Protein AF-A0A661MT01-F1 (afdb_monomer)

Secondary structure (DSSP, 8-state):
--PPPPPPPPPPPPPP---------------------------------------------PPPPHHHHHHHHHHHHHHHHHHHHHHHHHHHHHHHHHHHHHHHHHHHHHHHHHHH-TT-PPPHHHHHHTTSS-TTS--B-TTSPBPEEEEETTEEEEE--GGGT-SSSTT--

Foldseek 3Di:
DDDDDDDDDDDDDDDDDDPDDDDPDPPDPPDDDDDDDDDDDDDDDDPPDPPDPPPPPVPPPDDDDPVNVVVVVVVVVVVVVVVVVVCVVVLLVVQVVQQVVLQVLQLQLQLVVCVVVVPDRDALVRSCVVVSDPPVGDQAGSVRHGWDWDQPPNDIGIWHPGPVRDPPDPRID

Structure (mmCIF, N/CA/C/O backbone):
data_AF-A0A661MT01-F1
#
_entry.id   AF-A0A661MT01-F1
#
loop_
_atom_site.group_PDB
_atom_site.id
_atom_site.type_symbol
_atom_site.label_atom_id
_atom_site.label_alt_id
_atom_site.label_comp_id
_atom_site.label_asym_id
_atom_site.label_entity_id
_atom_site.label_seq_id
_atom_site.pdbx_PDB_ins_code
_atom_site.Cartn_x
_atom_site.Cartn_y
_atom_site.Cartn_z
_atom_site.occupancy
_atom_site.B_iso_or_equiv
_atom_site.auth_seq_id
_atom_site.auth_comp_id
_atom_site.auth_asym_id
_atom_site.auth_atom_id
_atom_site.pdbx_PDB_model_num
ATOM 1 N N . MET A 1 1 ? 50.146 -32.649 -31.688 1.00 51.72 1 MET A N 1
ATOM 2 C CA . MET A 1 1 ? 49.461 -33.857 -31.181 1.00 51.72 1 MET A CA 1
ATOM 3 C C . MET A 1 1 ? 49.169 -33.676 -29.699 1.00 51.72 1 MET A C 1
ATOM 5 O O . MET A 1 1 ? 50.095 -33.733 -28.907 1.00 51.72 1 MET A O 1
ATOM 9 N N . GLY A 1 2 ? 47.915 -33.416 -29.335 1.00 54.56 2 GLY A N 1
ATOM 10 C CA . GLY A 1 2 ? 47.454 -33.367 -27.947 1.00 54.56 2 GLY A CA 1
ATOM 11 C C . GLY A 1 2 ? 45.978 -33.746 -27.929 1.00 54.56 2 GLY A C 1
ATOM 12 O O . GLY A 1 2 ? 45.159 -33.047 -28.517 1.00 54.56 2 GLY A O 1
ATOM 13 N N . THR A 1 3 ? 45.664 -34.913 -27.376 1.00 63.75 3 THR A N 1
ATOM 14 C CA . THR A 1 3 ? 44.329 -35.521 -27.366 1.00 63.75 3 THR A CA 1
ATOM 15 C C . THR A 1 3 ? 43.508 -34.980 -26.199 1.00 63.75 3 THR A C 1
ATOM 17 O O . THR A 1 3 ? 43.883 -35.169 -25.044 1.00 63.75 3 THR A O 1
ATOM 20 N N . VAL A 1 4 ? 42.384 -34.329 -26.496 1.00 70.06 4 VAL A N 1
ATOM 21 C CA . VAL A 1 4 ? 41.358 -33.943 -25.514 1.00 70.06 4 VAL A CA 1
ATOM 22 C C . VAL A 1 4 ? 40.484 -35.153 -25.149 1.00 70.06 4 VAL A C 1
AT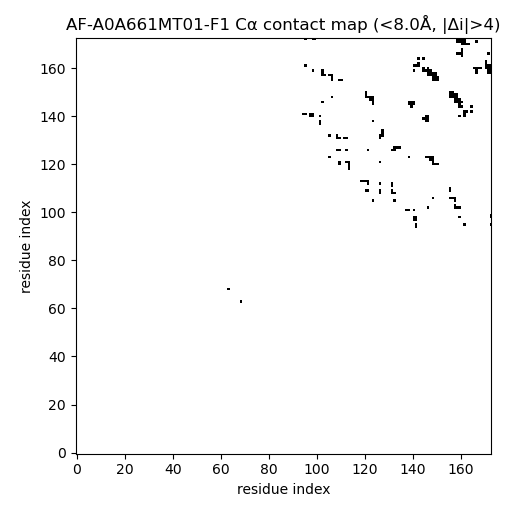OM 24 O O . VAL A 1 4 ? 40.046 -35.864 -26.056 1.00 70.06 4 VAL A O 1
ATOM 27 N N . PRO A 1 5 ? 40.196 -35.409 -23.859 1.00 64.31 5 PRO A N 1
ATOM 28 C CA . PRO A 1 5 ? 39.266 -36.458 -23.461 1.00 64.31 5 PRO A CA 1
ATOM 29 C C . PRO A 1 5 ? 37.809 -35.992 -23.616 1.00 64.31 5 PRO A C 1
ATOM 31 O O . PRO A 1 5 ? 37.408 -34.948 -23.104 1.00 64.31 5 PRO A O 1
ATOM 34 N N . PHE A 1 6 ? 37.013 -36.796 -24.323 1.00 62.84 6 PHE A N 1
ATOM 35 C CA . PHE A 1 6 ? 35.560 -36.664 -24.439 1.00 62.84 6 PHE A CA 1
ATOM 36 C C . PHE A 1 6 ? 34.888 -37.031 -23.109 1.00 62.84 6 PHE A C 1
ATOM 38 O O . PHE A 1 6 ? 35.030 -38.156 -22.632 1.00 62.84 6 PHE A O 1
ATOM 45 N N . ASN A 1 7 ? 34.126 -36.101 -22.535 1.00 63.88 7 ASN A N 1
ATOM 46 C CA . ASN A 1 7 ? 33.280 -36.346 -21.368 1.00 63.88 7 ASN A CA 1
ATOM 47 C C . ASN A 1 7 ? 31.846 -36.672 -21.845 1.00 63.88 7 ASN A C 1
ATOM 49 O O . ASN A 1 7 ? 31.280 -35.873 -22.597 1.00 63.88 7 ASN A O 1
ATOM 53 N N 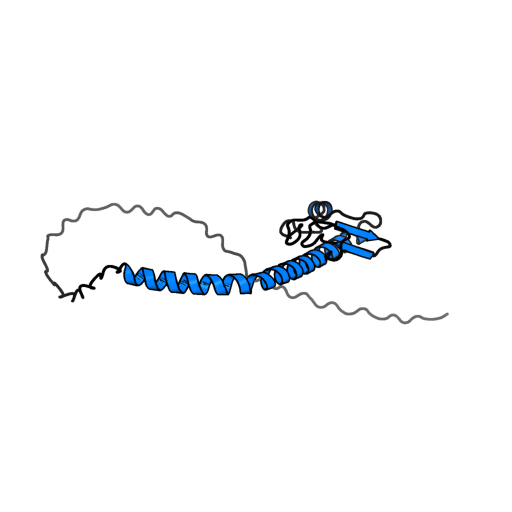. PRO A 1 8 ? 31.244 -37.821 -21.485 1.00 65.88 8 PRO A N 1
ATOM 54 C CA . PRO A 1 8 ? 29.900 -3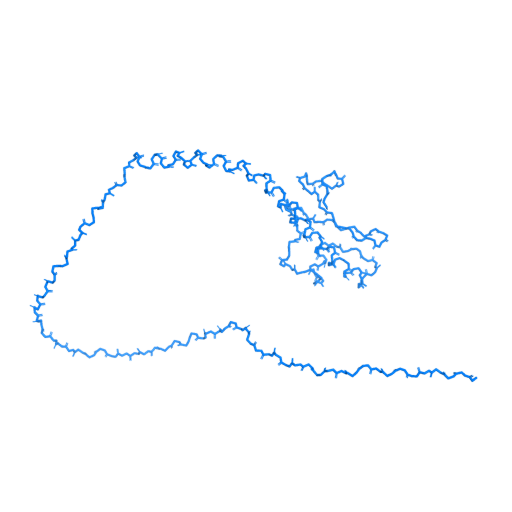8.166 -21.941 1.00 65.88 8 PRO A CA 1
ATOM 55 C C . PRO A 1 8 ? 28.806 -37.406 -21.168 1.00 65.88 8 PRO A C 1
ATOM 57 O O . PRO A 1 8 ? 28.840 -37.292 -19.945 1.00 65.88 8 PRO A O 1
ATOM 60 N N . LEU A 1 9 ? 27.813 -36.907 -21.912 1.00 70.00 9 LEU A N 1
ATOM 61 C CA . LEU A 1 9 ? 26.609 -36.223 -21.418 1.00 70.00 9 LEU A CA 1
ATOM 62 C C . LEU A 1 9 ? 25.776 -37.097 -20.452 1.00 70.00 9 LEU A C 1
ATOM 64 O O . LEU A 1 9 ? 25.693 -38.315 -20.643 1.00 70.00 9 LEU A O 1
ATOM 68 N N . PRO A 1 10 ? 25.078 -36.496 -19.468 1.00 62.28 10 PRO A N 1
ATOM 69 C CA . PRO A 1 10 ? 24.162 -37.218 -18.594 1.00 62.28 10 PRO A CA 1
ATOM 70 C C . PRO A 1 10 ? 22.896 -37.669 -19.339 1.00 62.28 10 PRO A C 1
ATOM 72 O O . PRO A 1 10 ? 22.275 -36.932 -20.105 1.00 62.28 10 PRO A O 1
ATOM 75 N N . ARG A 1 11 ? 22.518 -38.923 -19.085 1.00 67.94 11 ARG A N 1
ATOM 76 C CA . ARG A 1 11 ? 21.366 -39.629 -19.651 1.00 67.94 11 ARG A CA 1
ATOM 77 C C . ARG A 1 11 ? 20.054 -39.027 -19.118 1.00 67.94 11 ARG A C 1
ATOM 79 O O . ARG A 1 11 ? 19.813 -39.031 -17.915 1.00 67.94 11 ARG A O 1
ATOM 86 N N . LEU A 1 12 ? 19.214 -38.533 -20.029 1.00 62.03 12 LEU A N 1
ATOM 87 C CA . LEU A 1 12 ? 17.876 -37.996 -19.763 1.00 62.03 12 LEU A CA 1
ATOM 88 C C . LEU A 1 12 ? 16.966 -39.058 -19.118 1.00 62.03 12 LEU A C 1
ATOM 90 O O . LEU A 1 12 ? 16.811 -40.158 -19.649 1.00 62.03 12 LEU A O 1
ATOM 94 N N . LEU A 1 13 ? 16.345 -38.713 -17.987 1.00 70.31 13 LEU A N 1
ATOM 95 C CA . LEU A 1 13 ? 15.247 -39.471 -17.381 1.00 70.31 13 LEU A CA 1
ATOM 96 C C . LEU A 1 13 ? 13.922 -39.130 -18.092 1.00 70.31 13 LEU A C 1
ATOM 98 O O . LEU A 1 13 ? 13.703 -37.962 -18.425 1.00 70.31 13 LEU A O 1
ATOM 102 N N . PRO A 1 14 ? 13.009 -40.095 -18.311 1.00 60.88 14 PRO A N 1
ATOM 103 C CA . PRO A 1 14 ? 11.703 -39.804 -18.889 1.00 60.88 14 PRO A CA 1
ATOM 104 C C . PRO A 1 14 ? 10.806 -39.046 -17.897 1.00 60.88 14 PRO A C 1
ATOM 106 O O . PRO A 1 14 ? 10.682 -39.416 -16.728 1.00 60.88 14 PRO A O 1
ATOM 109 N N . ARG A 1 15 ? 10.151 -37.987 -18.393 1.00 60.62 15 ARG A N 1
ATOM 110 C CA . ARG A 1 15 ? 9.090 -37.239 -17.703 1.00 60.62 15 ARG A CA 1
ATOM 111 C C . ARG A 1 15 ? 7.930 -38.174 -17.354 1.00 60.62 15 ARG A C 1
ATOM 113 O O . ARG A 1 15 ? 7.272 -38.708 -18.243 1.00 60.62 15 ARG A O 1
ATOM 120 N N . GLY A 1 16 ? 7.645 -38.309 -16.061 1.00 48.19 16 GLY A N 1
ATOM 121 C CA . GLY A 1 16 ? 6.390 -38.866 -15.571 1.00 48.19 16 GLY A CA 1
ATOM 122 C C . GLY A 1 16 ? 5.226 -37.941 -15.925 1.00 48.19 16 GLY A C 1
ATOM 123 O O . GLY A 1 16 ? 5.201 -36.780 -15.520 1.00 48.19 16 GLY A O 1
ATOM 124 N N . SER A 1 17 ? 4.280 -38.475 -16.694 1.00 57.94 17 SER A N 1
ATOM 125 C CA . SER A 1 17 ? 2.977 -37.875 -16.958 1.00 57.94 17 SER A CA 1
ATOM 126 C C . SER A 1 17 ? 2.153 -37.868 -15.668 1.00 57.94 17 SER A C 1
ATOM 128 O O . SER A 1 17 ? 1.837 -38.924 -15.124 1.00 57.94 17 SER A O 1
ATOM 130 N N . ARG A 1 18 ? 1.834 -36.676 -15.161 1.00 55.25 18 ARG A N 1
ATOM 131 C CA . ARG A 1 18 ? 0.803 -36.446 -14.142 1.00 55.25 18 ARG A CA 1
ATOM 132 C C . ARG A 1 18 ? -0.155 -35.391 -14.679 1.00 55.25 18 ARG A C 1
ATOM 134 O O . ARG A 1 18 ? -0.064 -34.218 -14.335 1.00 55.25 18 ARG A O 1
ATOM 141 N N . SER A 1 19 ? -1.031 -35.815 -15.577 1.00 57.25 19 SER A N 1
ATOM 142 C CA . SER A 1 19 ? -2.255 -35.098 -15.915 1.00 57.25 19 SER A CA 1
ATOM 143 C C . SER A 1 19 ? -3.378 -35.754 -15.132 1.00 57.25 19 SER A C 1
ATOM 145 O O . SER A 1 19 ? -3.965 -36.709 -15.620 1.00 57.25 19 SER A O 1
ATOM 147 N N . ASP A 1 20 ? -3.614 -35.293 -13.908 1.00 52.47 20 ASP A N 1
ATOM 148 C CA . ASP A 1 20 ? -4.764 -35.728 -13.130 1.00 52.47 20 ASP A CA 1
ATOM 149 C C . ASP A 1 20 ? -5.118 -34.670 -12.077 1.00 52.47 20 ASP A C 1
ATOM 151 O O . ASP A 1 20 ? -4.338 -34.370 -11.176 1.00 52.47 20 ASP A O 1
ATOM 155 N N . PHE A 1 21 ? -6.335 -34.144 -12.242 1.00 56.19 21 PHE A N 1
ATOM 156 C CA . PHE A 1 21 ? -7.180 -33.482 -11.246 1.00 56.19 21 PHE A CA 1
ATOM 157 C C . PHE A 1 21 ? -6.793 -32.078 -10.755 1.00 56.19 21 PHE A C 1
ATOM 159 O O . PHE A 1 21 ? -6.128 -31.915 -9.739 1.00 56.19 21 PHE A O 1
ATOM 166 N N . CYS A 1 22 ? -7.360 -31.054 -11.410 1.00 51.25 22 CYS A N 1
ATOM 167 C CA . CYS A 1 22 ? -8.357 -30.161 -10.793 1.00 51.25 22 CYS A CA 1
ATOM 168 C C . CYS A 1 22 ? -8.939 -29.228 -11.876 1.00 51.25 22 CYS A C 1
ATOM 170 O O . CYS A 1 22 ? -8.339 -28.216 -12.229 1.00 51.25 22 CYS A O 1
ATOM 172 N N . GLY A 1 23 ? -10.086 -29.593 -12.447 1.00 48.75 23 GLY A N 1
ATOM 173 C CA . GLY A 1 23 ? -10.887 -28.706 -13.290 1.00 48.75 23 GLY A CA 1
ATOM 174 C C . GLY A 1 23 ? -12.251 -28.504 -12.628 1.00 48.75 23 GLY A C 1
ATOM 175 O O . GLY A 1 23 ? -12.814 -29.491 -12.157 1.00 48.75 23 GLY A O 1
ATOM 176 N N . PRO A 1 24 ? -12.799 -27.279 -12.556 1.00 54.16 24 PRO A N 1
ATOM 177 C CA . PRO A 1 24 ? -14.176 -27.094 -12.129 1.00 54.16 24 PRO A CA 1
ATOM 178 C C . PRO A 1 24 ? -15.110 -27.654 -13.208 1.00 54.16 24 PRO A C 1
ATOM 180 O O . PRO A 1 24 ? -15.134 -27.174 -14.345 1.00 54.16 24 PRO A O 1
ATOM 183 N N . GLU A 1 25 ? -15.859 -28.694 -12.842 1.00 55.50 25 GLU A N 1
ATOM 184 C CA . GLU A 1 25 ? -16.957 -29.245 -13.627 1.00 55.50 25 GLU A CA 1
ATOM 185 C C . GLU A 1 25 ? -17.925 -28.133 -14.043 1.00 55.50 25 GLU A C 1
ATOM 187 O O . GLU A 1 25 ? -18.605 -27.508 -13.228 1.00 55.50 25 GLU A O 1
ATOM 192 N N . ARG A 1 26 ? -18.018 -27.925 -15.357 1.00 53.06 26 ARG A N 1
ATOM 193 C CA . ARG A 1 26 ? -19.188 -27.322 -15.983 1.00 53.06 26 ARG A CA 1
ATOM 194 C C . ARG A 1 26 ? -20.332 -28.325 -15.879 1.00 53.06 26 ARG A C 1
ATOM 196 O O . ARG A 1 26 ? -20.461 -29.196 -16.734 1.00 53.06 26 ARG A O 1
ATOM 203 N N . LEU A 1 27 ? -21.173 -28.190 -14.860 1.00 55.56 27 LEU A N 1
ATOM 204 C CA . LEU A 1 27 ? -22.461 -28.871 -14.850 1.00 55.56 27 LEU A CA 1
ATOM 205 C C . LEU A 1 27 ? -23.422 -28.120 -15.770 1.00 55.56 27 LEU A C 1
ATOM 207 O O . LEU A 1 27 ? -23.952 -27.056 -15.450 1.00 55.56 27 LEU A O 1
ATOM 211 N N . ALA A 1 28 ? -23.590 -28.702 -16.954 1.00 54.09 28 ALA A N 1
ATOM 212 C CA . ALA A 1 28 ? -24.675 -28.433 -17.871 1.00 54.09 28 ALA A CA 1
ATOM 213 C C . ALA A 1 28 ? -26.010 -28.648 -17.144 1.00 54.09 28 ALA A C 1
ATOM 215 O O . ALA A 1 28 ? -26.334 -29.745 -16.691 1.00 54.09 28 ALA A O 1
ATOM 216 N N . PHE A 1 29 ? -26.778 -27.570 -17.023 1.00 50.97 29 PHE A N 1
ATOM 217 C CA . PHE A 1 29 ? -28.150 -27.594 -16.543 1.00 50.97 29 PHE A CA 1
ATOM 218 C C . PHE A 1 29 ? -29.040 -28.141 -17.665 1.00 50.97 29 PHE A C 1
ATOM 220 O O . PHE A 1 29 ? -29.612 -27.394 -18.457 1.00 50.97 29 PHE A O 1
ATOM 227 N N . GLU A 1 30 ? -29.104 -29.466 -17.778 1.00 57.47 30 GLU A N 1
ATOM 228 C CA . GLU A 1 30 ? -30.028 -30.148 -18.678 1.00 57.47 30 GLU A CA 1
ATOM 229 C C . GLU A 1 30 ? -31.396 -30.239 -17.988 1.00 57.47 30 GLU A C 1
ATOM 231 O O . GLU A 1 30 ? -31.674 -31.113 -17.163 1.00 57.47 30 GLU A O 1
ATOM 236 N N . GLY A 1 31 ? -32.241 -29.249 -18.280 1.00 50.78 31 GLY A N 1
ATOM 237 C CA . GLY A 1 31 ? -33.614 -29.170 -17.803 1.00 50.78 31 GLY A CA 1
ATOM 238 C C . GLY A 1 31 ? -34.452 -30.328 -18.337 1.00 50.78 31 GLY A C 1
ATOM 239 O O . GLY A 1 31 ? -34.924 -30.299 -19.472 1.00 50.78 31 GLY A O 1
ATOM 240 N N . ARG A 1 32 ? -34.687 -31.334 -17.494 1.00 50.31 32 ARG A N 1
ATOM 241 C CA . ARG A 1 32 ? -35.628 -32.417 -17.778 1.00 50.31 32 ARG A CA 1
ATOM 242 C C . ARG A 1 32 ? -37.010 -32.040 -17.249 1.00 50.31 32 ARG A C 1
ATOM 244 O O . ARG A 1 32 ? -37.322 -32.231 -16.077 1.00 50.31 32 ARG A O 1
ATOM 251 N N . GLN A 1 33 ? -37.841 -31.492 -18.130 1.00 62.12 33 GLN A N 1
ATOM 252 C CA . GLN A 1 33 ? -39.266 -31.298 -17.878 1.00 62.12 33 GLN A CA 1
ATOM 253 C C . GLN A 1 33 ? -39.954 -32.671 -17.871 1.00 62.12 33 GLN A C 1
ATOM 255 O O . GLN A 1 33 ? -40.194 -33.254 -18.924 1.00 62.12 33 GLN A O 1
ATOM 260 N N . HIS A 1 34 ? -40.258 -33.206 -16.688 1.00 54.59 34 HIS A N 1
ATOM 261 C CA . HIS A 1 34 ? -41.193 -34.322 -16.555 1.00 54.59 34 HIS A CA 1
ATOM 262 C C . HIS A 1 34 ? -42.575 -33.774 -16.202 1.00 54.59 34 HIS A C 1
ATOM 264 O O . HIS A 1 34 ? -42.855 -33.385 -15.071 1.00 54.59 34 HIS A O 1
ATOM 270 N N . SER A 1 35 ? -43.415 -33.726 -17.233 1.00 55.75 35 SER A N 1
ATOM 271 C CA . SER A 1 35 ? -44.854 -33.515 -17.157 1.00 55.75 35 SER A CA 1
ATOM 272 C C . SER A 1 35 ? -45.515 -34.789 -16.626 1.00 55.75 35 SER A C 1
ATOM 274 O O . SER A 1 35 ? -45.449 -35.835 -17.274 1.00 55.75 35 SER A O 1
ATOM 276 N N . MET A 1 36 ? -46.150 -34.713 -15.455 1.00 57.34 36 MET A N 1
ATOM 277 C CA . MET A 1 36 ? -47.082 -35.736 -14.981 1.00 57.34 36 MET A CA 1
ATOM 278 C C . MET A 1 36 ? -48.474 -35.122 -14.820 1.00 57.34 36 MET A C 1
ATOM 280 O O . MET A 1 36 ? -48.672 -34.114 -14.147 1.00 57.34 36 MET A O 1
ATOM 284 N N . ASN A 1 37 ? -49.422 -35.773 -15.485 1.00 64.56 37 ASN A N 1
ATOM 285 C CA . ASN A 1 37 ? -50.840 -35.457 -15.585 1.00 64.56 37 ASN A CA 1
ATOM 286 C C . ASN A 1 37 ? -51.563 -35.717 -14.244 1.00 64.56 37 ASN A C 1
ATOM 288 O O . ASN A 1 37 ? -51.422 -36.822 -13.707 1.00 64.56 37 ASN A O 1
ATOM 292 N N . PRO A 1 38 ? -52.352 -34.776 -13.691 1.00 56.75 38 PRO A N 1
A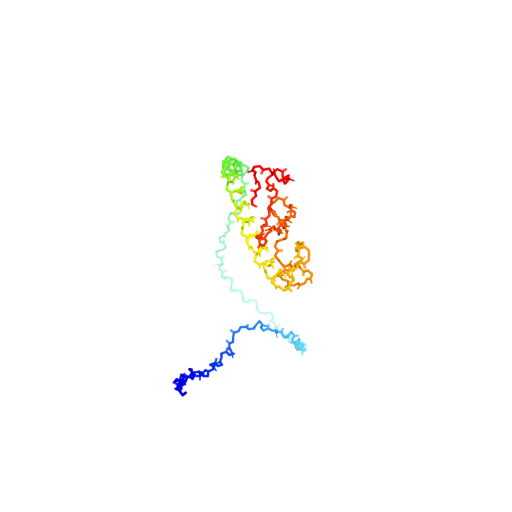TOM 293 C CA . PRO A 1 38 ? -53.110 -35.030 -12.476 1.00 56.75 38 PRO A CA 1
ATOM 294 C C . PRO A 1 38 ? -54.371 -35.833 -12.819 1.00 56.75 38 PRO A C 1
ATOM 296 O O . PRO A 1 38 ? -55.335 -35.307 -13.370 1.00 56.75 38 PRO A O 1
ATOM 299 N N . THR A 1 39 ? -54.385 -37.120 -12.475 1.00 62.91 39 THR A N 1
ATOM 300 C CA . THR A 1 39 ? -55.638 -37.881 -12.408 1.00 62.91 39 THR A CA 1
ATOM 301 C C . THR A 1 39 ? -56.272 -37.661 -11.043 1.00 62.91 39 THR A C 1
ATOM 303 O O . THR A 1 39 ? -55.676 -37.920 -9.999 1.00 62.91 39 THR A O 1
ATOM 306 N N . GLY A 1 40 ? -57.490 -37.121 -11.072 1.00 59.84 40 GLY A N 1
ATOM 307 C CA . GLY A 1 40 ? -58.318 -36.917 -9.898 1.00 59.84 40 GLY A CA 1
ATOM 308 C C . GLY A 1 40 ? -58.660 -38.238 -9.217 1.00 59.84 40 GLY A C 1
ATOM 309 O O . GLY A 1 40 ? -59.198 -39.154 -9.834 1.00 59.84 40 GLY A O 1
ATOM 310 N N . GLY A 1 41 ? -58.389 -38.292 -7.917 1.00 57.12 41 GLY A N 1
ATOM 311 C CA . GLY A 1 41 ? -58.934 -39.277 -6.998 1.00 57.12 41 GLY A CA 1
ATOM 312 C C . GLY A 1 41 ? -59.582 -38.539 -5.836 1.00 57.12 41 GLY A C 1
ATOM 313 O O . GLY A 1 41 ? -58.888 -37.970 -4.999 1.00 57.12 41 GLY A O 1
ATOM 314 N N . SER A 1 42 ? -60.916 -38.534 -5.799 1.00 67.31 42 SER A N 1
ATOM 315 C CA . SER A 1 42 ? -61.667 -38.238 -4.579 1.00 67.31 42 SER A CA 1
ATOM 316 C C . SER A 1 42 ? -61.292 -39.272 -3.522 1.00 67.31 42 SER A C 1
ATOM 318 O O . SER A 1 42 ? -61.582 -40.454 -3.695 1.00 67.31 42 SER A O 1
ATOM 320 N N . MET A 1 43 ? -60.683 -38.831 -2.424 1.00 65.94 43 MET A N 1
ATOM 321 C CA . MET A 1 43 ? -60.624 -39.604 -1.187 1.00 65.94 43 MET A CA 1
ATOM 322 C C . MET A 1 43 ? -61.441 -38.889 -0.107 1.00 65.94 43 MET A C 1
ATOM 324 O O . MET A 1 43 ? -61.348 -37.665 0.014 1.00 65.94 43 MET A O 1
ATOM 328 N N . PRO A 1 44 ? -62.273 -39.625 0.651 1.00 65.25 44 PRO A N 1
ATOM 329 C CA . PRO A 1 44 ? -63.125 -39.041 1.667 1.00 65.25 44 PRO A CA 1
ATOM 330 C C . PRO A 1 44 ? -62.318 -38.624 2.896 1.00 65.25 44 PRO A C 1
ATOM 332 O O . PRO A 1 44 ? -61.371 -39.282 3.322 1.00 65.25 44 PRO A O 1
ATOM 335 N N . ASN A 1 45 ? -62.768 -37.513 3.465 1.00 67.69 45 ASN A N 1
ATOM 336 C CA . ASN A 1 45 ? -62.368 -36.952 4.741 1.00 67.69 45 ASN A CA 1
ATOM 337 C C . ASN A 1 45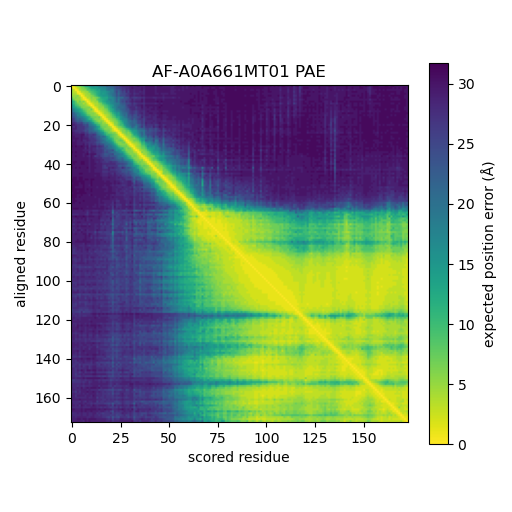 ? -62.470 -37.993 5.875 1.00 67.69 45 ASN A C 1
ATOM 339 O O . ASN A 1 45 ? -63.572 -38.371 6.275 1.00 67.69 45 ASN A O 1
ATOM 343 N N . THR A 1 46 ? -61.327 -38.397 6.434 1.00 63.50 46 THR A N 1
ATOM 344 C CA . THR A 1 46 ? -61.260 -39.050 7.745 1.00 63.50 46 THR A CA 1
ATOM 345 C C . THR A 1 46 ? -60.590 -38.115 8.740 1.00 63.50 46 THR A C 1
ATOM 347 O O . THR A 1 46 ? -59.372 -37.926 8.732 1.00 63.50 46 THR A O 1
ATOM 350 N N . ASN A 1 47 ? -61.428 -37.550 9.602 1.00 66.00 47 ASN A N 1
ATOM 351 C CA . ASN A 1 47 ? -61.103 -36.737 10.766 1.00 66.00 47 ASN A CA 1
ATOM 352 C C . ASN A 1 47 ? -60.314 -37.538 11.828 1.00 66.00 47 ASN A C 1
ATOM 354 O O . ASN A 1 47 ? -60.812 -37.722 12.938 1.00 66.00 47 ASN A O 1
ATOM 358 N N . ASP A 1 48 ? -59.110 -38.035 11.528 1.00 60.44 48 ASP A N 1
ATOM 359 C CA . ASP A 1 48 ? -58.287 -38.698 12.547 1.00 60.44 48 ASP A CA 1
ATOM 360 C C . ASP A 1 48 ? -57.432 -37.681 13.308 1.00 60.44 48 ASP A C 1
ATOM 362 O O . ASP A 1 48 ? -56.271 -37.367 13.029 1.00 60.44 48 ASP A O 1
ATOM 366 N N . THR A 1 49 ? -58.105 -37.108 14.292 1.00 65.75 49 THR A N 1
ATOM 367 C CA . THR A 1 49 ? -57.576 -36.301 15.374 1.00 65.75 49 THR A CA 1
ATOM 368 C C . THR A 1 49 ? -56.618 -37.105 16.260 1.00 65.75 49 THR A C 1
ATOM 370 O O . THR A 1 49 ? -56.961 -37.473 17.381 1.00 65.75 49 THR A O 1
ATOM 373 N N . ARG A 1 50 ? -55.355 -37.267 15.849 1.00 59.88 50 ARG A N 1
ATOM 374 C CA . ARG A 1 50 ? -54.240 -37.442 16.801 1.00 59.88 50 ARG A CA 1
ATOM 375 C C . ARG A 1 50 ? -53.541 -36.110 17.037 1.00 59.88 50 ARG A C 1
ATOM 377 O O . ARG A 1 50 ? -52.421 -35.867 16.590 1.00 59.88 50 ARG A O 1
ATOM 384 N N . ARG A 1 51 ? -54.205 -35.244 17.808 1.00 60.06 51 ARG A N 1
ATOM 385 C CA . ARG A 1 51 ? -53.548 -34.118 18.482 1.00 60.06 51 ARG A CA 1
ATOM 386 C C . ARG A 1 51 ? -52.545 -34.689 19.483 1.00 60.06 51 ARG A C 1
ATOM 388 O O . ARG A 1 51 ? -52.877 -34.945 20.636 1.00 60.06 51 ARG A O 1
ATOM 395 N N . ARG A 1 52 ? -51.302 -34.893 19.045 1.00 63.66 52 ARG A N 1
ATOM 396 C CA . ARG A 1 52 ? -50.170 -34.882 19.973 1.00 63.66 52 ARG A CA 1
ATOM 397 C C . ARG A 1 52 ? -50.249 -33.547 20.716 1.00 63.66 52 ARG A C 1
ATOM 399 O O . ARG A 1 52 ? -50.350 -32.525 20.030 1.00 63.66 52 ARG A O 1
ATOM 406 N N . PRO A 1 53 ? -50.212 -33.512 22.057 1.00 57.03 53 PRO A N 1
ATOM 407 C CA . PRO A 1 53 ? -49.928 -32.272 22.742 1.00 57.03 53 PRO A CA 1
ATOM 408 C C . PRO A 1 53 ? -48.477 -31.960 22.383 1.00 57.03 53 PRO A C 1
ATOM 410 O O . PRO A 1 53 ? -47.539 -32.431 23.020 1.00 57.03 53 PRO A O 1
ATOM 413 N N . GLN A 1 54 ? -48.279 -31.245 21.275 1.00 64.19 54 GLN A N 1
ATOM 414 C CA . GLN A 1 54 ? -47.075 -30.463 21.119 1.00 64.19 54 GLN A CA 1
ATOM 415 C C . GLN A 1 54 ? -47.138 -29.516 22.304 1.00 64.19 54 GLN A C 1
ATOM 417 O O . GLN A 1 54 ? -47.989 -28.628 22.351 1.00 64.19 54 GLN A O 1
ATOM 422 N N . LEU A 1 55 ? -46.323 -29.806 23.316 1.00 61.78 55 LEU A N 1
ATOM 423 C CA . LEU A 1 55 ? -45.935 -28.846 24.328 1.00 61.78 55 LEU A CA 1
ATOM 424 C C . LEU A 1 55 ? -45.266 -27.715 23.554 1.00 61.78 55 LEU A C 1
ATOM 426 O O . LEU A 1 55 ? -44.050 -27.679 23.391 1.00 61.78 55 LEU A O 1
ATOM 430 N N . ALA A 1 56 ? -46.094 -26.846 22.979 1.00 62.31 56 ALA A N 1
ATOM 431 C CA . ALA A 1 56 ? -45.700 -25.542 22.528 1.00 62.31 56 ALA A CA 1
ATOM 432 C C . ALA A 1 56 ? -45.281 -24.844 23.813 1.00 62.31 56 ALA A C 1
ATOM 434 O O . ALA A 1 56 ? -46.100 -24.279 24.538 1.00 62.31 56 ALA A O 1
ATOM 435 N N . LEU A 1 57 ? -43.996 -24.981 24.140 1.00 63.97 57 LEU A N 1
ATOM 436 C CA . LEU A 1 57 ? -43.287 -23.990 24.915 1.00 63.97 57 LEU A CA 1
ATOM 437 C C . LEU A 1 57 ? -43.564 -22.698 24.165 1.00 63.97 57 LEU A C 1
ATOM 439 O O . LEU A 1 57 ? -42.966 -22.432 23.124 1.00 63.97 57 LEU A O 1
ATOM 443 N N . SER A 1 58 ? -44.581 -21.978 24.630 1.00 63.34 58 SER A N 1
ATOM 444 C CA . SER A 1 58 ? -44.849 -20.611 24.245 1.00 63.34 58 SER A CA 1
ATOM 445 C C . SER A 1 58 ? -43.595 -19.864 24.654 1.00 63.34 58 SER A C 1
ATOM 447 O O . SER A 1 58 ? -43.459 -19.448 25.803 1.00 63.34 58 SER A O 1
ATOM 449 N N . GLY A 1 59 ? -42.620 -19.834 23.745 1.00 65.94 59 GLY A N 1
ATOM 450 C CA . GLY A 1 59 ? -41.402 -19.075 23.894 1.00 65.94 59 GLY A CA 1
ATOM 451 C C . GLY A 1 59 ? -41.870 -17.660 24.120 1.00 65.94 59 GLY A C 1
ATOM 452 O O . GLY A 1 59 ? -42.478 -17.061 23.235 1.00 65.94 59 GLY A O 1
ATOM 453 N N . ASN A 1 60 ? -41.712 -17.193 25.351 1.00 67.69 60 ASN A N 1
ATOM 454 C CA . ASN A 1 60 ? -42.040 -15.840 25.724 1.00 67.69 60 ASN A CA 1
ATOM 455 C C . ASN A 1 60 ? -41.172 -14.948 24.835 1.00 67.69 60 ASN A C 1
ATOM 457 O O . ASN A 1 60 ? -39.974 -14.816 25.079 1.00 67.69 60 ASN A O 1
ATOM 461 N N . GLN A 1 61 ? -41.753 -14.430 23.753 1.00 68.12 61 GLN A N 1
ATOM 462 C CA . GLN A 1 61 ? -41.113 -13.463 22.872 1.00 68.12 61 GLN A CA 1
ATOM 463 C C . GLN A 1 61 ? -41.041 -12.162 23.670 1.00 68.12 61 GLN A C 1
ATOM 465 O O . GLN A 1 61 ? -41.893 -11.285 23.546 1.00 68.12 61 GLN A O 1
ATOM 470 N N . GLY A 1 62 ? -40.083 -12.106 24.594 1.00 74.06 62 GLY A N 1
ATOM 471 C CA . GLY A 1 62 ? -39.775 -10.920 25.368 1.00 74.06 62 GLY A CA 1
ATOM 472 C C . GLY A 1 62 ? -39.317 -9.831 24.410 1.00 74.06 62 GLY A C 1
ATOM 473 O O . GLY A 1 62 ? -38.431 -10.055 23.587 1.00 74.06 62 GLY A O 1
ATOM 474 N N . GLY A 1 63 ? -39.959 -8.668 24.484 1.00 78.38 63 GLY A N 1
ATOM 475 C CA . GLY A 1 63 ? -39.497 -7.484 23.772 1.00 78.38 63 GLY A CA 1
ATOM 476 C C . GLY A 1 63 ? -38.152 -7.020 24.329 1.00 78.38 63 GLY A C 1
ATOM 477 O O . GLY A 1 63 ? -37.923 -7.083 25.537 1.00 78.38 63 GLY A O 1
ATOM 478 N N . PHE A 1 64 ? -37.276 -6.536 23.451 1.00 80.94 64 PHE A N 1
ATOM 479 C CA . PHE A 1 64 ? -36.040 -5.873 23.856 1.00 80.94 64 PHE A CA 1
ATOM 480 C C . PHE A 1 64 ? -36.376 -4.603 24.635 1.00 80.94 64 PHE A C 1
ATOM 482 O O . PHE A 1 64 ? -37.181 -3.779 24.194 1.00 80.94 64 PHE A O 1
ATOM 489 N N . THR A 1 65 ? -35.766 -4.440 25.804 1.00 90.94 65 THR A N 1
ATOM 490 C CA . THR A 1 65 ? -35.917 -3.206 26.574 1.00 90.94 65 THR A CA 1
ATOM 491 C C . THR A 1 65 ? -35.013 -2.117 25.991 1.00 90.94 65 THR A C 1
ATOM 493 O O . THR A 1 65 ? -33.927 -2.393 25.483 1.00 90.94 65 THR A O 1
ATOM 496 N N . LEU A 1 66 ? -35.435 -0.851 26.077 1.00 91.88 66 LEU A N 1
ATOM 497 C CA . LEU A 1 66 ? -34.603 0.282 25.645 1.00 91.88 66 LEU A CA 1
ATOM 498 C C . LEU A 1 66 ? -33.287 0.351 26.434 1.00 91.88 66 LEU A C 1
ATOM 500 O O . LEU A 1 66 ? -32.244 0.681 25.882 1.00 91.88 66 LEU A O 1
ATOM 504 N N . ILE A 1 67 ? -33.321 -0.000 27.720 1.00 93.88 67 ILE A N 1
ATOM 505 C CA . ILE A 1 67 ? -32.131 0.031 28.574 1.00 93.88 67 ILE A CA 1
ATOM 506 C C . ILE A 1 67 ? -31.099 -1.032 28.179 1.00 93.88 67 ILE A C 1
ATOM 508 O O . ILE A 1 67 ? -29.897 -0.780 28.251 1.00 93.88 67 ILE A O 1
ATOM 512 N N . GLU A 1 68 ? -31.551 -2.190 27.704 1.00 91.56 68 GLU A N 1
ATOM 513 C CA . GLU A 1 68 ? -30.673 -3.277 27.278 1.00 91.56 68 GLU A CA 1
ATOM 514 C C . GLU A 1 68 ? -29.833 -2.877 26.068 1.00 91.56 68 GLU A C 1
ATOM 516 O O . GLU A 1 68 ? -28.620 -3.078 26.064 1.00 91.56 68 GLU A O 1
ATOM 521 N N . ILE A 1 69 ? -30.433 -2.185 25.097 1.00 93.44 69 ILE A N 1
ATOM 522 C CA . ILE A 1 69 ? -29.670 -1.670 23.958 1.00 93.44 69 ILE A CA 1
ATOM 523 C C . ILE A 1 69 ? -28.794 -0.473 24.338 1.00 93.44 69 ILE A C 1
ATOM 525 O O . ILE A 1 69 ? -27.725 -0.313 23.755 1.00 93.44 69 ILE A O 1
ATOM 529 N N . MET A 1 70 ? -29.173 0.323 25.347 1.00 95.25 70 MET A N 1
ATOM 530 C CA . MET A 1 70 ? -28.380 1.482 25.775 1.00 95.25 70 MET A CA 1
ATOM 531 C C . MET A 1 70 ? -27.042 1.051 26.363 1.00 95.25 70 MET A C 1
ATOM 533 O O . MET A 1 70 ? -26.002 1.602 26.000 1.00 95.25 70 MET A O 1
ATOM 537 N N . ILE A 1 71 ? -27.051 0.054 27.250 1.00 94.81 71 ILE A N 1
ATOM 538 C CA . ILE A 1 71 ? -25.820 -0.439 27.877 1.00 94.81 71 ILE A CA 1
ATOM 539 C C . ILE A 1 71 ? -24.903 -1.046 26.810 1.00 94.81 71 ILE A C 1
ATOM 541 O O . ILE A 1 71 ? -23.708 -0.756 26.796 1.00 94.81 71 ILE A O 1
ATOM 545 N N . VAL A 1 72 ? -25.467 -1.808 25.871 1.00 95.62 72 VAL A N 1
ATOM 546 C CA . VAL A 1 72 ? -24.717 -2.469 24.795 1.00 95.62 72 VAL A CA 1
ATOM 547 C C . VAL A 1 72 ? -24.035 -1.461 23.867 1.00 95.62 72 VAL A C 1
ATOM 549 O O . VAL A 1 72 ? -22.826 -1.549 23.651 1.00 95.62 72 VAL A O 1
ATOM 552 N N . ILE A 1 73 ? -24.756 -0.463 23.349 1.00 96.06 73 ILE A N 1
ATOM 553 C CA . ILE A 1 73 ? -24.125 0.539 22.471 1.00 96.06 73 ILE A CA 1
ATOM 554 C C . ILE A 1 73 ? -23.120 1.410 23.227 1.00 96.06 73 ILE A C 1
ATOM 556 O O . ILE A 1 73 ? -22.138 1.846 22.636 1.00 96.06 73 ILE A O 1
ATOM 560 N N . THR A 1 74 ? -23.321 1.627 24.531 1.00 96.25 74 THR A N 1
ATOM 561 C CA . THR A 1 74 ? -22.392 2.409 25.358 1.00 96.25 74 THR A CA 1
ATOM 562 C C . THR A 1 74 ? -21.052 1.692 25.496 1.00 96.25 74 THR A C 1
ATOM 564 O O . THR A 1 74 ? -20.005 2.298 25.259 1.00 96.25 74 THR A O 1
ATOM 567 N N . ILE A 1 75 ? -21.059 0.394 25.819 1.00 95.69 75 ILE A N 1
ATOM 568 C CA . ILE A 1 75 ? -19.811 -0.377 25.902 1.00 95.69 75 ILE A CA 1
ATOM 569 C C . ILE A 1 75 ? -19.161 -0.542 24.523 1.00 95.69 75 ILE A C 1
ATOM 571 O O . ILE A 1 75 ? -17.940 -0.440 24.421 1.00 95.69 75 ILE A O 1
ATOM 575 N N . PHE A 1 76 ? -19.948 -0.708 23.450 1.00 96.25 76 PHE A N 1
ATOM 576 C CA . PHE A 1 76 ? -19.403 -0.747 22.092 1.00 96.25 76 PHE A CA 1
ATOM 577 C C . PHE A 1 76 ? -18.774 0.586 21.688 1.00 96.25 76 PHE A C 1
ATOM 579 O O . PHE A 1 76 ? -17.687 0.572 21.122 1.00 96.25 76 PHE A O 1
ATOM 586 N N . ALA A 1 77 ? -19.388 1.725 22.017 1.00 95.94 77 ALA A N 1
ATOM 587 C CA . ALA A 1 77 ? -18.817 3.044 21.748 1.00 95.94 77 ALA A CA 1
ATOM 588 C C . ALA A 1 77 ? -17.486 3.243 22.492 1.00 95.94 77 ALA A C 1
ATOM 590 O O . ALA A 1 77 ? -16.508 3.702 21.900 1.00 95.94 77 ALA A O 1
ATOM 591 N N . MET A 1 78 ? -17.425 2.831 23.764 1.00 94.44 78 MET A N 1
ATOM 592 C CA . MET A 1 78 ? -16.198 2.883 24.561 1.00 94.44 78 MET A CA 1
ATOM 593 C C . MET A 1 78 ? -15.092 1.994 23.971 1.00 94.44 78 MET A C 1
ATOM 595 O O . MET A 1 78 ? -13.953 2.439 23.830 1.00 94.44 78 MET A O 1
ATOM 599 N N . MET A 1 79 ? -15.417 0.752 23.595 1.00 96.50 79 MET A N 1
ATOM 600 C CA . MET A 1 79 ? -14.447 -0.169 22.991 1.00 96.50 79 MET A CA 1
ATOM 601 C C . MET A 1 79 ? -13.990 0.294 21.603 1.00 96.50 79 MET A C 1
ATOM 603 O O . MET A 1 79 ? -12.794 0.259 21.311 1.00 96.50 79 MET A O 1
ATOM 607 N N . ALA A 1 80 ? -14.915 0.756 20.758 1.00 94.06 80 ALA A N 1
ATOM 608 C CA . ALA A 1 80 ? -14.623 1.187 19.393 1.00 94.06 80 ALA A CA 1
ATOM 609 C C . ALA A 1 80 ? -13.605 2.337 19.357 1.00 94.06 80 ALA A C 1
ATOM 611 O O . ALA A 1 80 ? -12.688 2.308 18.535 1.00 94.06 80 ALA A O 1
ATOM 612 N N . GLY A 1 81 ? -13.707 3.298 20.285 1.00 91.88 81 GLY A N 1
ATOM 613 C CA . GLY A 1 81 ? -12.746 4.400 20.394 1.00 91.88 81 GLY A CA 1
ATOM 614 C C . GLY A 1 81 ? -11.312 3.930 20.673 1.00 91.88 81 GLY A C 1
ATOM 615 O O . GLY A 1 81 ? -10.373 4.414 20.045 1.00 91.88 81 GLY A O 1
ATOM 616 N N . GLY A 1 82 ? -11.136 2.948 21.565 1.00 93.00 82 GLY A N 1
ATOM 617 C CA . GLY A 1 82 ? -9.811 2.418 21.908 1.00 93.00 82 GLY A CA 1
ATOM 618 C C . GLY A 1 82 ? -9.169 1.594 20.787 1.00 93.00 82 GLY A C 1
ATOM 619 O O . GLY A 1 82 ? -7.978 1.738 20.514 1.00 93.00 82 GLY A O 1
ATOM 620 N N . VAL A 1 83 ? -9.955 0.751 20.107 1.00 93.19 83 VAL A N 1
ATOM 621 C CA . VAL A 1 83 ? -9.445 -0.125 19.035 1.00 93.19 83 VAL A CA 1
ATOM 622 C C . VAL A 1 83 ? -9.029 0.676 17.799 1.00 93.19 83 VAL A C 1
ATOM 624 O O . VAL A 1 83 ? -8.009 0.358 17.190 1.00 93.19 83 VAL A O 1
ATOM 627 N N . ALA A 1 84 ? -9.767 1.733 17.445 1.00 90.88 84 ALA A N 1
ATOM 628 C CA . ALA A 1 84 ? -9.489 2.524 16.246 1.00 90.88 84 ALA A CA 1
ATOM 629 C C . ALA A 1 84 ? -8.078 3.145 16.253 1.00 90.88 84 ALA A C 1
ATOM 631 O O . ALA A 1 84 ? -7.348 3.028 15.269 1.00 90.88 84 ALA A O 1
ATOM 632 N N . VAL A 1 85 ? -7.659 3.740 17.375 1.00 92.50 85 VAL A N 1
ATOM 633 C CA . VAL A 1 85 ? -6.341 4.394 17.497 1.00 92.50 85 VAL A CA 1
ATOM 634 C C . VAL A 1 85 ? -5.195 3.380 17.419 1.00 92.50 85 VAL A C 1
ATOM 636 O O . VAL A 1 85 ? -4.155 3.662 16.830 1.00 92.50 85 VAL A O 1
ATOM 639 N N . ALA A 1 86 ? -5.390 2.175 17.958 1.00 92.25 86 ALA A N 1
ATOM 640 C CA . ALA A 1 86 ? -4.367 1.130 17.952 1.00 92.25 86 ALA A CA 1
ATOM 641 C C . ALA A 1 86 ? -4.063 0.575 16.545 1.00 92.25 86 ALA A C 1
ATOM 643 O O . ALA A 1 86 ? -2.971 0.048 16.317 1.00 92.25 86 ALA A O 1
ATOM 644 N N . LEU A 1 87 ? -5.004 0.683 15.600 1.00 92.75 87 LEU A N 1
ATOM 645 C CA . LEU A 1 87 ? -4.847 0.157 14.240 1.00 92.75 87 LEU A CA 1
ATOM 646 C C . LEU A 1 87 ? -4.070 1.094 13.308 1.00 92.75 87 LEU A C 1
ATOM 648 O O . LEU A 1 87 ? -3.376 0.598 12.421 1.00 92.75 87 LEU A O 1
ATOM 652 N N . LEU A 1 88 ? -4.136 2.412 13.515 1.00 92.56 88 LEU A N 1
ATOM 653 C CA . LEU A 1 88 ? -3.483 3.416 12.660 1.00 92.56 88 LEU A CA 1
ATOM 654 C C . LEU A 1 88 ? -2.002 3.106 12.342 1.00 92.56 88 LEU A C 1
ATOM 656 O O . LEU A 1 88 ? -1.680 2.963 11.161 1.00 92.56 88 LEU A O 1
ATOM 660 N N . PRO A 1 89 ? -1.110 2.872 13.327 1.00 93.06 89 PRO A N 1
ATOM 661 C CA . PRO A 1 89 ? 0.300 2.593 13.034 1.00 93.06 89 PRO A CA 1
ATOM 662 C C . PRO A 1 89 ? 0.519 1.243 12.333 1.00 93.06 89 PRO A C 1
ATOM 664 O O . PRO A 1 89 ? 1.539 1.033 11.677 1.00 93.06 89 PRO A O 1
ATOM 667 N N . GLN A 1 90 ? -0.409 0.294 12.480 1.00 94.88 90 GLN A N 1
ATOM 668 C CA . GLN A 1 90 ? -0.319 -1.002 11.806 1.00 94.88 90 GLN A CA 1
ATOM 669 C C . GLN A 1 90 ? -0.731 -0.894 10.341 1.00 94.88 90 GLN A C 1
ATOM 671 O O . GLN A 1 90 ? -0.132 -1.558 9.494 1.00 94.88 90 GLN A O 1
ATOM 676 N N . LEU A 1 91 ? -1.709 -0.036 10.038 1.00 94.12 91 LEU A N 1
ATOM 677 C CA . LEU A 1 91 ? -2.101 0.271 8.667 1.00 94.12 91 LEU A CA 1
ATOM 678 C C . LEU A 1 91 ? -0.940 0.918 7.909 1.00 94.12 91 LEU A C 1
ATOM 680 O O . LEU A 1 91 ? -0.606 0.452 6.825 1.00 94.12 91 LEU A O 1
ATOM 684 N N . GLU A 1 92 ? -0.266 1.908 8.494 1.00 93.31 92 GLU A N 1
ATOM 685 C CA . GLU A 1 92 ? 0.901 2.560 7.874 1.00 93.31 92 GLU A CA 1
ATOM 686 C C . GLU A 1 92 ? 2.034 1.568 7.582 1.00 93.31 92 GLU A C 1
ATOM 688 O O . GLU A 1 92 ? 2.539 1.490 6.461 1.00 93.31 92 GLU A O 1
ATOM 693 N N . LYS A 1 93 ? 2.383 0.715 8.551 1.00 94.31 93 LYS A N 1
ATOM 694 C CA . LYS A 1 93 ? 3.390 -0.339 8.344 1.00 94.31 93 LYS A CA 1
ATOM 695 C C . LYS A 1 93 ? 2.978 -1.333 7.259 1.00 94.31 93 LYS A C 1
ATOM 697 O O . LYS A 1 93 ? 3.825 -1.782 6.484 1.00 94.31 93 LYS A O 1
ATOM 702 N N . ALA A 1 94 ? 1.697 -1.695 7.205 1.00 96.06 94 ALA A N 1
ATOM 703 C CA . ALA A 1 94 ? 1.170 -2.592 6.184 1.00 96.06 94 ALA A CA 1
ATOM 704 C C . ALA A 1 94 ? 1.232 -1.956 4.790 1.00 96.06 94 ALA A C 1
ATOM 706 O O . ALA A 1 94 ? 1.607 -2.647 3.840 1.00 96.06 94 ALA A O 1
ATOM 707 N N . LYS A 1 95 ? 0.944 -0.653 4.676 1.00 94.81 95 LYS A N 1
ATOM 708 C CA . LYS A 1 95 ? 1.102 0.113 3.434 1.00 94.81 95 LYS A CA 1
ATOM 709 C C . LYS A 1 95 ? 2.543 0.062 2.939 1.00 94.81 95 LYS A C 1
ATOM 711 O O . LYS A 1 95 ? 2.773 -0.463 1.857 1.00 94.81 95 LYS A O 1
ATOM 716 N N . ILE A 1 96 ? 3.510 0.448 3.775 1.00 95.00 96 ILE A N 1
ATOM 717 C CA . ILE A 1 96 ? 4.943 0.420 3.427 1.00 95.00 96 ILE A CA 1
ATOM 718 C C . ILE A 1 96 ? 5.381 -0.987 2.995 1.00 95.00 96 ILE A C 1
ATOM 720 O O . ILE A 1 96 ? 6.065 -1.160 1.989 1.00 95.00 96 ILE A O 1
ATOM 724 N N . LYS A 1 97 ? 4.977 -2.027 3.735 1.00 95.50 97 LYS A N 1
ATOM 725 C CA . LYS A 1 97 ? 5.326 -3.415 3.399 1.00 95.50 97 LYS A CA 1
ATOM 726 C C . LYS A 1 97 ? 4.729 -3.862 2.060 1.00 95.50 97 LYS A C 1
ATOM 728 O O . LYS A 1 97 ? 5.393 -4.580 1.309 1.00 95.50 97 LYS A O 1
ATOM 733 N N . THR A 1 98 ? 3.489 -3.466 1.784 1.00 94.81 98 THR A N 1
ATOM 734 C CA . THR A 1 98 ? 2.809 -3.761 0.517 1.00 94.81 98 THR A CA 1
ATOM 735 C C . THR A 1 98 ? 3.527 -3.056 -0.626 1.00 94.81 98 THR A C 1
ATOM 737 O O . THR A 1 98 ? 3.972 -3.733 -1.547 1.00 94.81 98 THR A O 1
ATOM 740 N N . THR A 1 99 ? 3.791 -1.753 -0.482 1.00 95.50 99 THR A N 1
ATOM 741 C CA . THR A 1 99 ? 4.531 -0.951 -1.463 1.00 95.50 99 THR A CA 1
ATOM 742 C C . THR A 1 99 ? 5.893 -1.558 -1.794 1.00 95.50 99 THR A C 1
ATOM 744 O O . THR A 1 99 ? 6.220 -1.691 -2.968 1.00 95.50 99 THR A O 1
ATOM 747 N N . LYS A 1 100 ? 6.660 -2.009 -0.790 1.00 94.50 100 LYS A N 1
ATOM 748 C CA . LYS A 1 100 ? 7.950 -2.694 -1.008 1.00 94.50 100 LYS A CA 1
ATOM 749 C C . LYS A 1 100 ? 7.800 -3.994 -1.792 1.00 94.50 100 LYS A C 1
ATOM 751 O O . LYS A 1 100 ? 8.609 -4.299 -2.664 1.00 94.50 100 LYS A O 1
ATOM 756 N N . THR A 1 101 ? 6.779 -4.783 -1.467 1.00 94.81 101 THR A N 1
ATOM 757 C CA . THR A 1 101 ? 6.524 -6.064 -2.142 1.00 94.81 101 THR A CA 1
ATOM 758 C C . THR A 1 101 ? 6.161 -5.845 -3.609 1.00 94.81 101 THR A C 1
ATOM 760 O O . THR A 1 101 ? 6.683 -6.541 -4.482 1.00 94.81 101 THR A O 1
ATOM 763 N N . ASP A 1 102 ? 5.315 -4.854 -3.876 1.00 93.75 102 ASP A N 1
ATOM 764 C CA . ASP A 1 102 ? 4.893 -4.485 -5.223 1.00 93.75 102 ASP A CA 1
ATOM 765 C C . ASP A 1 102 ? 6.069 -3.895 -6.024 1.00 93.75 102 ASP A C 1
ATOM 767 O O . ASP A 1 102 ? 6.339 -4.359 -7.133 1.00 93.75 102 ASP A O 1
ATOM 771 N N . ALA A 1 103 ? 6.872 -3.003 -5.431 1.00 94.06 103 ALA A N 1
ATOM 772 C CA . ALA A 1 103 ? 8.085 -2.458 -6.050 1.00 94.06 103 ALA A CA 1
ATOM 773 C C . ALA A 1 103 ? 9.092 -3.555 -6.444 1.00 94.06 103 ALA A C 1
ATOM 775 O O . ALA A 1 103 ? 9.650 -3.529 -7.541 1.00 94.06 103 ALA A O 1
ATOM 776 N N . HIS A 1 104 ? 9.288 -4.580 -5.605 1.00 93.50 104 HIS A N 1
ATOM 777 C CA . HIS A 1 104 ? 10.133 -5.730 -5.951 1.00 93.50 104 HIS A CA 1
ATOM 778 C C . HIS A 1 104 ? 9.590 -6.547 -7.132 1.00 93.50 104 HIS A C 1
ATOM 780 O O . HIS A 1 104 ? 10.372 -7.055 -7.946 1.00 93.50 104 HIS A O 1
ATOM 786 N N . ALA A 1 105 ? 8.268 -6.686 -7.241 1.00 92.75 105 ALA A N 1
ATOM 787 C CA . ALA A 1 105 ? 7.643 -7.357 -8.374 1.00 92.75 105 ALA A CA 1
ATOM 788 C C . ALA A 1 105 ? 7.820 -6.540 -9.664 1.00 92.75 105 ALA A C 1
ATOM 790 O O . ALA A 1 105 ? 8.222 -7.104 -10.684 1.00 92.75 105 ALA A O 1
ATOM 791 N N . LEU A 1 106 ? 7.616 -5.220 -9.598 1.00 93.75 106 LEU A N 1
ATOM 792 C CA . LEU A 1 106 ? 7.853 -4.304 -10.718 1.00 93.75 106 LEU A CA 1
ATOM 793 C C . LEU A 1 106 ? 9.318 -4.313 -11.150 1.00 93.75 106 LEU A C 1
ATOM 795 O O . LEU A 1 106 ? 9.596 -4.448 -12.337 1.00 93.75 106 LEU A O 1
ATOM 799 N N . ARG A 1 107 ? 10.260 -4.263 -10.202 1.00 93.38 107 ARG A N 1
ATOM 800 C CA . ARG A 1 107 ? 11.699 -4.343 -10.491 1.00 93.38 107 ARG A CA 1
ATOM 801 C C . ARG A 1 107 ? 12.035 -5.622 -11.252 1.00 93.38 107 ARG A C 1
ATOM 803 O O . ARG A 1 107 ? 12.815 -5.595 -12.194 1.00 93.38 107 ARG A O 1
ATOM 810 N N . SER A 1 108 ? 11.434 -6.741 -10.853 1.00 93.12 108 SER A N 1
ATOM 811 C CA . SER A 1 108 ? 11.648 -8.038 -11.504 1.00 93.12 108 SER A CA 1
ATOM 812 C C . SER A 1 108 ? 11.103 -8.066 -12.935 1.00 93.12 108 SER A C 1
ATOM 814 O O . SER A 1 108 ? 11.767 -8.592 -13.825 1.00 93.12 108 SER A O 1
ATOM 816 N N . ALA A 1 109 ? 9.934 -7.464 -13.170 1.00 93.12 109 ALA A N 1
ATOM 817 C CA . ALA A 1 109 ? 9.368 -7.302 -14.509 1.00 93.12 109 ALA A CA 1
ATOM 818 C C . ALA A 1 109 ? 10.212 -6.351 -15.379 1.00 93.12 109 ALA A C 1
ATOM 820 O O . ALA A 1 109 ? 10.498 -6.664 -16.532 1.00 93.12 109 ALA A O 1
ATOM 821 N N . ALA A 1 110 ? 10.678 -5.236 -14.813 1.00 93.19 110 ALA A N 1
ATOM 822 C CA . ALA A 1 110 ? 11.550 -4.281 -15.489 1.00 93.19 110 ALA A CA 1
ATOM 823 C C . ALA A 1 110 ? 12.913 -4.892 -15.850 1.00 93.19 110 ALA A C 1
ATOM 825 O O . ALA A 1 110 ? 13.399 -4.684 -16.957 1.00 93.19 110 ALA A O 1
ATOM 826 N N . MET A 1 111 ? 13.503 -5.708 -14.969 1.00 92.00 111 MET A N 1
ATOM 827 C CA . MET A 1 111 ? 14.726 -6.464 -15.276 1.00 92.00 111 MET A CA 1
ATOM 828 C C . MET A 1 111 ? 14.545 -7.381 -16.487 1.00 92.00 111 MET A C 1
ATOM 830 O O . MET A 1 111 ? 15.437 -7.456 -17.329 1.00 92.00 111 MET A O 1
ATOM 834 N N . LEU A 1 112 ? 13.396 -8.053 -16.595 1.00 92.56 112 LEU A N 1
ATOM 835 C CA . LEU A 1 112 ? 13.093 -8.902 -17.746 1.00 92.56 112 LEU A CA 1
ATOM 836 C C . LEU A 1 1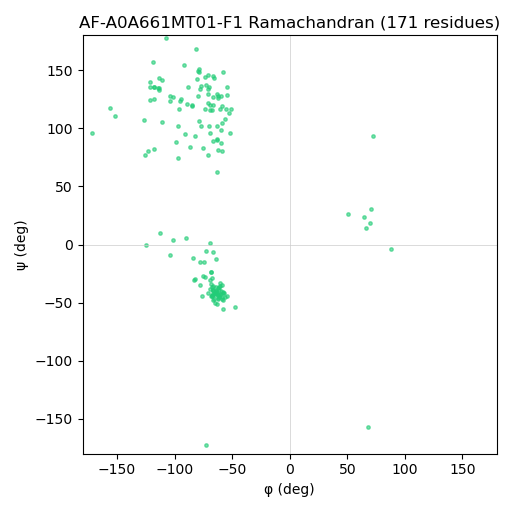12 ? 12.922 -8.072 -19.028 1.00 92.56 112 LEU A C 1
ATOM 838 O O . LEU A 1 112 ? 13.520 -8.405 -20.045 1.00 92.56 112 LEU A O 1
ATOM 842 N N . TYR A 1 113 ? 12.198 -6.952 -18.954 1.00 93.25 113 TYR A N 1
ATOM 843 C CA . TYR A 1 113 ? 12.035 -6.035 -20.084 1.00 93.25 113 TYR A CA 1
ATOM 844 C C . TYR A 1 113 ? 13.377 -5.513 -20.608 1.00 93.25 113 TYR A C 1
ATOM 846 O O . TYR A 1 113 ? 13.616 -5.533 -21.812 1.00 93.25 113 TYR A O 1
ATOM 854 N N . VAL A 1 114 ? 14.265 -5.057 -19.718 1.00 91.12 114 VAL A N 1
ATOM 855 C CA . VAL A 1 114 ? 15.577 -4.506 -20.098 1.00 91.12 114 VAL A CA 1
ATOM 856 C C . VAL A 1 114 ? 16.504 -5.596 -20.646 1.00 91.12 114 VAL A C 1
ATOM 858 O O . VAL A 1 114 ? 17.323 -5.316 -21.521 1.00 91.12 114 VAL A O 1
ATOM 861 N N . ALA A 1 115 ? 16.364 -6.844 -20.185 1.00 90.06 115 ALA A N 1
ATOM 862 C CA . ALA A 1 115 ? 17.104 -7.974 -20.747 1.00 90.06 115 ALA A CA 1
ATOM 863 C C . ALA A 1 115 ? 16.750 -8.221 -22.225 1.00 90.06 115 ALA A C 1
ATOM 865 O O . ALA A 1 115 ? 17.644 -8.511 -23.023 1.00 90.06 115 ALA A O 1
ATOM 866 N N . ASP A 1 116 ? 15.478 -8.050 -22.590 1.00 91.38 116 ASP A N 1
ATOM 867 C CA . ASP A 1 116 ? 15.003 -8.176 -23.972 1.00 91.38 116 ASP A CA 1
ATOM 868 C C . ASP A 1 116 ? 15.227 -6.880 -24.784 1.00 91.38 116 ASP A C 1
ATOM 870 O O . ASP A 1 116 ? 15.508 -6.926 -25.985 1.00 91.38 116 ASP A O 1
ATOM 874 N N . ASN A 1 117 ? 15.188 -5.719 -24.119 1.00 88.88 117 ASN A N 1
ATOM 875 C CA . ASN A 1 117 ? 15.320 -4.382 -24.701 1.00 88.88 117 ASN A CA 1
ATOM 876 C C . ASN A 1 117 ? 16.486 -3.596 -24.060 1.00 88.88 117 ASN A C 1
ATOM 878 O O . ASN A 1 117 ? 16.263 -2.687 -23.257 1.00 88.88 117 ASN A O 1
ATOM 882 N N . PRO A 1 118 ? 17.746 -3.838 -24.466 1.00 80.31 118 PRO A N 1
ATOM 883 C CA . PRO A 1 118 ? 18.941 -3.338 -23.769 1.00 80.31 118 PRO A CA 1
ATOM 884 C C . PRO A 1 118 ? 19.167 -1.816 -23.835 1.00 80.31 118 PRO A C 1
ATOM 886 O O . PRO A 1 118 ? 20.187 -1.323 -23.361 1.00 80.31 118 PRO A O 1
ATOM 889 N N . ARG A 1 119 ? 18.272 -1.054 -24.475 1.00 78.88 119 ARG A N 1
ATOM 890 C CA . ARG A 1 119 ? 18.376 0.410 -24.616 1.00 78.88 119 ARG A CA 1
ATOM 891 C C . ARG A 1 119 ? 17.151 1.175 -24.113 1.00 78.88 119 ARG A C 1
ATOM 893 O O . ARG A 1 119 ? 17.140 2.396 -24.231 1.00 78.88 119 ARG A O 1
ATOM 900 N N . GLY A 1 120 ? 16.124 0.486 -23.617 1.00 84.19 120 GLY A N 1
ATOM 901 C CA . GLY A 1 120 ? 14.882 1.115 -23.171 1.00 84.19 120 GLY A CA 1
ATOM 902 C C . GLY A 1 120 ? 14.684 0.948 -21.672 1.00 84.19 120 GLY A C 1
ATOM 903 O O . GLY A 1 120 ? 14.838 -0.157 -21.164 1.00 84.19 120 GLY A O 1
ATOM 904 N N . CYS A 1 121 ? 14.3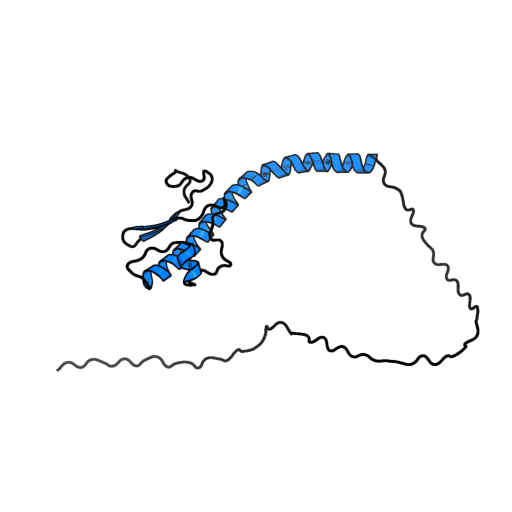05 2.024 -20.982 1.00 89.75 121 CYS A N 1
ATOM 905 C CA . CYS A 1 121 ? 13.742 1.931 -19.638 1.00 89.75 121 CYS A CA 1
ATOM 906 C C . CYS A 1 121 ? 12.211 1.909 -19.763 1.00 89.75 121 CYS A C 1
ATOM 908 O O . CYS A 1 121 ? 11.675 2.801 -20.425 1.00 89.75 121 CYS A O 1
ATOM 910 N N . PRO A 1 122 ? 11.515 0.903 -19.208 1.00 91.94 122 PRO A N 1
ATOM 911 C CA . PRO A 1 122 ? 10.067 0.793 -19.347 1.00 91.94 122 PRO A CA 1
ATOM 912 C C . PRO A 1 122 ? 9.334 1.720 -18.374 1.00 91.94 122 PRO A C 1
ATOM 914 O O . PRO A 1 122 ? 9.788 1.921 -17.244 1.00 91.94 122 PRO A O 1
ATOM 917 N N . SER A 1 123 ? 8.155 2.207 -18.768 1.00 91.81 123 SER A N 1
ATOM 918 C CA . SER A 1 123 ? 7.155 2.682 -17.807 1.00 91.81 123 SER A CA 1
ATOM 919 C C . SER A 1 123 ? 6.356 1.508 -17.222 1.00 91.81 123 SER A C 1
ATOM 921 O O . SER A 1 123 ? 6.411 0.376 -17.711 1.00 91.81 123 SER A O 1
ATOM 923 N N . VAL A 1 124 ? 5.583 1.757 -16.161 1.00 90.56 124 VAL A N 1
ATOM 924 C CA . VAL A 1 124 ? 4.707 0.728 -15.575 1.00 90.56 124 VAL A CA 1
ATOM 925 C C . VAL A 1 124 ? 3.660 0.253 -16.592 1.00 90.56 124 VAL A C 1
ATOM 927 O O . VAL A 1 124 ? 3.345 -0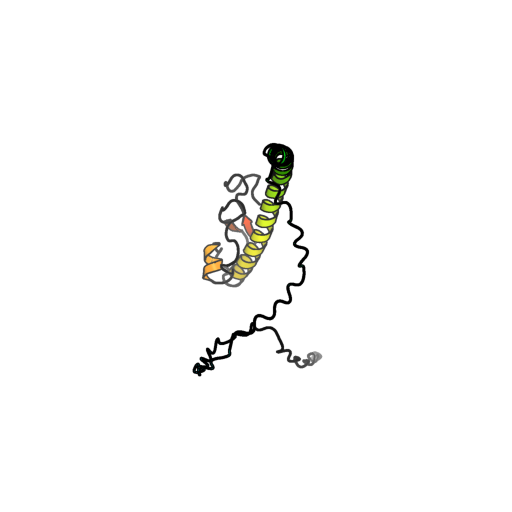.935 -16.658 1.00 90.56 124 VAL A O 1
ATOM 930 N N . GLU A 1 125 ? 3.152 1.162 -17.420 1.00 89.69 125 GLU A N 1
ATOM 931 C CA . GLU A 1 125 ? 2.186 0.883 -18.482 1.00 89.69 125 GLU A CA 1
ATOM 932 C C . GLU A 1 125 ? 2.794 0.016 -19.590 1.00 89.69 125 GLU A C 1
ATOM 934 O O . GLU A 1 125 ? 2.135 -0.917 -20.063 1.00 89.69 125 GLU A O 1
ATOM 939 N N . ASP A 1 126 ? 4.055 0.265 -19.955 1.00 90.38 126 ASP A N 1
ATOM 940 C CA . ASP A 1 126 ? 4.768 -0.529 -20.959 1.00 90.38 126 ASP A CA 1
ATOM 941 C C . ASP A 1 126 ? 4.870 -1.994 -20.516 1.00 90.38 126 ASP A C 1
ATOM 943 O O . ASP A 1 126 ? 4.538 -2.900 -21.286 1.00 90.38 126 ASP A O 1
ATOM 947 N N . LEU A 1 127 ? 5.196 -2.233 -19.238 1.00 90.56 127 LEU A N 1
ATOM 948 C CA . LEU A 1 127 ? 5.283 -3.582 -18.661 1.00 90.56 127 LEU A CA 1
ATOM 949 C C . LEU A 1 127 ? 3.965 -4.362 -18.762 1.00 90.56 127 LEU A C 1
ATOM 951 O O . LEU A 1 127 ? 3.983 -5.581 -18.949 1.00 90.56 127 LEU A O 1
ATOM 955 N N . ILE A 1 128 ? 2.824 -3.681 -18.649 1.00 91.44 128 ILE A N 1
ATOM 956 C CA . ILE A 1 128 ? 1.497 -4.300 -18.787 1.00 91.44 128 ILE A CA 1
ATOM 957 C C . ILE A 1 128 ? 1.189 -4.562 -20.261 1.00 91.44 128 ILE A C 1
ATOM 959 O O . ILE A 1 128 ? 0.686 -5.635 -20.614 1.00 91.44 128 ILE A O 1
ATOM 963 N N . SER A 1 129 ? 1.478 -3.582 -21.120 1.00 89.75 129 SER A N 1
ATOM 964 C CA . SER A 1 129 ? 1.173 -3.648 -22.550 1.00 89.75 129 SER A CA 1
ATOM 965 C C . SER A 1 129 ? 1.945 -4.774 -23.243 1.00 89.75 129 SER A C 1
ATOM 967 O O . SER A 1 129 ? 1.362 -5.546 -24.011 1.00 89.75 129 SER A O 1
ATOM 969 N N . GLU A 1 130 ? 3.213 -4.949 -22.874 1.00 90.12 130 GLU A N 1
ATOM 970 C CA . GLU A 1 130 ? 4.108 -5.973 -23.411 1.00 90.12 130 GLU A CA 1
ATOM 971 C C . GLU A 1 130 ? 4.067 -7.291 -22.621 1.00 90.12 130 GLU A C 1
ATOM 973 O O . GLU A 1 130 ? 4.791 -8.232 -22.936 1.00 90.12 130 GLU A O 1
ATOM 978 N N . ARG A 1 131 ? 3.160 -7.407 -21.639 1.00 89.81 131 ARG A N 1
ATOM 979 C CA . ARG A 1 131 ? 2.892 -8.633 -20.862 1.00 89.81 131 ARG A CA 1
ATOM 980 C C . ARG A 1 131 ? 4.052 -9.129 -19.988 1.00 89.81 131 ARG A C 1
ATOM 982 O O . ARG A 1 131 ? 4.051 -10.296 -19.595 1.00 89.81 131 ARG A O 1
ATOM 989 N N . TYR A 1 132 ? 4.974 -8.250 -19.598 1.00 90.25 132 TYR A N 1
ATOM 990 C CA . TYR A 1 132 ? 5.961 -8.536 -18.545 1.00 90.25 132 TYR A CA 1
ATOM 991 C C . TYR A 1 132 ? 5.343 -8.491 -17.144 1.00 90.25 132 TYR A C 1
ATOM 993 O O . TYR A 1 132 ? 5.805 -9.181 -16.233 1.00 90.25 132 TYR A O 1
ATOM 1001 N N . LEU A 1 133 ? 4.273 -7.712 -16.975 1.00 90.50 133 LEU A N 1
ATOM 1002 C CA . LEU A 1 133 ? 3.465 -7.649 -15.765 1.00 90.50 133 LEU A CA 1
ATOM 1003 C C . LEU A 1 133 ? 2.013 -8.015 -16.096 1.00 90.50 133 LEU A C 1
ATOM 1005 O O . LEU A 1 133 ? 1.447 -7.569 -17.093 1.00 90.50 133 LEU A O 1
ATOM 1009 N N . ASP A 1 134 ? 1.397 -8.846 -15.257 1.00 88.06 134 ASP A N 1
ATOM 1010 C CA . ASP A 1 134 ? -0.030 -9.137 -15.383 1.00 88.06 134 ASP A CA 1
ATOM 1011 C C . ASP A 1 134 ? -0.851 -7.918 -14.935 1.00 88.06 134 ASP A C 1
ATOM 1013 O O . ASP A 1 134 ? -0.566 -7.324 -13.896 1.00 88.06 134 ASP A O 1
ATOM 1017 N N . GLY A 1 135 ? -1.910 -7.580 -15.674 1.00 82.81 135 GLY A N 1
ATOM 1018 C CA . GLY A 1 135 ? -2.804 -6.460 -15.354 1.00 82.81 135 GLY A CA 1
ATOM 1019 C C . GLY A 1 135 ? -3.609 -6.660 -14.065 1.00 82.81 135 GLY A C 1
ATOM 1020 O O . GLY A 1 135 ? -4.303 -5.750 -13.626 1.00 82.81 135 GLY A O 1
ATOM 1021 N N . SER A 1 136 ? -3.529 -7.846 -13.454 1.00 84.75 136 SER A N 1
ATOM 1022 C CA . SER A 1 136 ? -4.063 -8.122 -12.118 1.00 84.75 136 SER A CA 1
ATOM 1023 C C . SER A 1 136 ? -3.178 -7.591 -10.980 1.00 84.75 136 SER A C 1
ATOM 1025 O O . SER A 1 136 ? -3.627 -7.531 -9.832 1.00 84.75 136 SER A O 1
ATOM 1027 N N . ARG A 1 137 ? -1.918 -7.234 -11.263 1.00 86.00 137 ARG A N 1
ATOM 1028 C CA . ARG A 1 137 ? -0.984 -6.700 -10.266 1.00 86.00 137 ARG A CA 1
ATOM 1029 C C . ARG A 1 137 ? -1.261 -5.229 -9.992 1.00 86.00 137 ARG A C 1
ATOM 1031 O O . ARG A 1 137 ? -1.717 -4.497 -10.863 1.00 86.00 137 ARG A O 1
ATOM 1038 N N . ARG A 1 138 ? -0.953 -4.793 -8.767 1.00 86.00 138 ARG A N 1
ATOM 1039 C CA . ARG A 1 138 ? -0.975 -3.370 -8.438 1.00 86.00 138 ARG A CA 1
ATOM 1040 C C . ARG A 1 138 ? 0.127 -2.657 -9.210 1.00 86.00 138 ARG A C 1
ATOM 1042 O O . ARG A 1 138 ? 1.284 -3.060 -9.166 1.00 86.00 138 ARG A O 1
ATOM 1049 N N . THR A 1 139 ? -0.269 -1.608 -9.912 1.00 87.31 139 THR A N 1
ATOM 1050 C CA . THR A 1 139 ? 0.603 -0.727 -10.700 1.00 87.31 139 THR A CA 1
ATOM 1051 C C . THR A 1 139 ? 0.852 0.603 -9.992 1.00 87.31 139 THR A C 1
ATOM 1053 O O . THR A 1 139 ? 1.699 1.383 -10.410 1.00 87.31 139 THR A O 1
ATOM 1056 N N . THR A 1 140 ? 0.120 0.845 -8.905 1.00 92.56 140 THR A N 1
ATOM 1057 C CA . THR A 1 140 ? 0.255 1.994 -8.014 1.00 92.56 140 THR A CA 1
ATOM 1058 C C . THR A 1 140 ? 0.619 1.513 -6.620 1.00 92.56 140 THR A C 1
ATOM 1060 O O . THR A 1 140 ? 0.270 0.390 -6.229 1.00 92.56 140 THR A O 1
ATOM 1063 N N . ASP A 1 141 ? 1.229 2.392 -5.842 1.00 93.94 141 ASP A N 1
ATOM 1064 C CA . ASP A 1 141 ? 1.536 2.138 -4.443 1.00 93.94 141 ASP A CA 1
ATOM 1065 C C . ASP A 1 141 ? 0.286 2.175 -3.532 1.00 93.94 141 ASP A C 1
ATOM 1067 O O . ASP A 1 141 ? -0.872 2.233 -3.972 1.00 93.94 141 ASP A O 1
ATOM 1071 N N . ALA A 1 142 ? 0.528 2.107 -2.220 1.00 94.19 142 ALA A N 1
ATOM 1072 C CA . ALA A 1 142 ? -0.495 2.141 -1.180 1.00 94.19 142 ALA A CA 1
ATOM 1073 C C . ALA A 1 142 ? -1.160 3.519 -0.958 1.00 94.19 142 ALA A C 1
ATOM 1075 O O . ALA A 1 142 ? -2.104 3.610 -0.157 1.00 94.19 142 ALA A O 1
ATOM 1076 N N . TRP A 1 143 ? -0.676 4.561 -1.635 1.00 94.19 143 TRP A N 1
ATOM 1077 C CA . TRP A 1 143 ? -1.230 5.917 -1.663 1.00 94.19 143 TRP A CA 1
ATOM 1078 C C . TRP A 1 143 ? -1.797 6.294 -3.039 1.00 94.19 143 TRP A C 1
ATOM 1080 O O . TRP A 1 143 ? -2.219 7.427 -3.228 1.00 94.19 143 TRP A O 1
ATOM 1090 N N . GLU A 1 144 ? -1.910 5.312 -3.942 1.00 92.50 144 GLU A N 1
ATOM 1091 C CA . GLU A 1 144 ? -2.466 5.459 -5.295 1.00 92.50 144 GLU A CA 1
ATOM 1092 C C . GLU A 1 144 ? -1.584 6.280 -6.247 1.00 92.50 144 GLU A C 1
ATOM 1094 O O . GLU A 1 144 ? -2.031 6.676 -7.325 1.00 92.50 144 GLU A O 1
ATOM 1099 N N . THR A 1 145 ? -0.305 6.442 -5.908 1.00 92.88 145 THR A N 1
ATOM 1100 C CA . THR A 1 145 ? 0.690 7.076 -6.773 1.00 92.88 145 THR A CA 1
ATOM 1101 C C . THR A 1 145 ? 1.330 6.021 -7.686 1.00 92.88 145 THR A C 1
ATOM 1103 O O . THR A 1 145 ? 1.642 4.912 -7.231 1.00 92.88 145 THR A O 1
ATOM 1106 N N . PRO A 1 146 ? 1.501 6.295 -8.994 1.00 92.25 146 PRO A N 1
ATOM 1107 C CA . PRO A 1 146 ? 2.208 5.388 -9.894 1.00 92.25 146 PRO A CA 1
ATOM 1108 C C . PRO A 1 146 ? 3.691 5.292 -9.521 1.00 92.25 146 PRO A C 1
ATOM 1110 O O . PRO A 1 146 ? 4.301 6.277 -9.117 1.00 92.25 146 PRO A O 1
ATOM 1113 N N . TYR A 1 147 ? 4.285 4.111 -9.690 1.00 93.69 147 TYR A N 1
ATOM 1114 C CA . TYR A 1 147 ? 5.716 3.926 -9.448 1.00 93.69 147 TYR A CA 1
ATOM 1115 C C . TYR A 1 147 ? 6.566 4.604 -10.523 1.00 93.69 147 TYR A C 1
ATOM 1117 O O . TYR A 1 147 ? 6.224 4.580 -11.707 1.00 93.69 147 TYR A O 1
ATOM 1125 N N . GLN A 1 148 ? 7.724 5.122 -10.121 1.00 92.25 148 GLN A N 1
ATOM 1126 C CA . GLN A 1 148 ? 8.736 5.617 -11.046 1.00 92.25 148 GLN A CA 1
ATOM 1127 C C . GLN A 1 148 ? 9.849 4.580 -11.194 1.00 92.25 148 GLN A C 1
ATOM 1129 O O . GLN A 1 148 ? 10.421 4.120 -10.209 1.00 92.25 148 GLN A O 1
ATOM 1134 N N . ILE A 1 149 ? 10.159 4.203 -12.431 1.00 92.75 149 ILE A N 1
ATOM 1135 C CA . ILE A 1 149 ? 11.245 3.272 -12.740 1.00 92.75 149 ILE A CA 1
ATOM 1136 C C . ILE A 1 149 ? 12.416 4.093 -13.278 1.00 92.75 149 ILE A C 1
ATOM 1138 O O . ILE A 1 149 ? 12.256 4.829 -14.251 1.00 92.75 149 ILE A O 1
ATOM 1142 N N . SER A 1 150 ? 13.583 3.967 -12.647 1.00 91.56 150 SER A N 1
ATOM 1143 C CA . SER A 1 150 ? 14.838 4.537 -13.136 1.00 91.56 150 SER A CA 1
ATOM 1144 C C . SER A 1 150 ? 15.791 3.415 -13.530 1.00 91.56 150 SER A C 1
ATOM 1146 O O . SER A 1 150 ? 15.977 2.446 -12.789 1.00 91.56 150 SER A O 1
ATOM 1148 N N . CYS A 1 151 ? 16.389 3.556 -14.708 1.00 90.25 151 CYS A N 1
ATOM 1149 C CA . CYS A 1 151 ? 17.394 2.649 -15.240 1.00 90.25 151 CYS A CA 1
ATOM 1150 C C . CYS A 1 151 ? 18.689 3.447 -15.421 1.00 90.25 151 CYS A C 1
ATOM 1152 O O . CYS A 1 151 ? 18.961 3.952 -16.511 1.00 90.25 151 CYS A O 1
ATOM 1154 N N . GLU A 1 152 ? 19.456 3.609 -14.347 1.00 87.50 152 GLU A N 1
ATOM 1155 C CA . GLU A 1 152 ? 20.723 4.348 -14.358 1.00 87.50 152 GLU A CA 1
ATOM 1156 C C . GLU A 1 152 ? 21.885 3.351 -14.336 1.00 87.50 152 GLU A C 1
ATOM 1158 O O . GLU A 1 152 ? 21.892 2.424 -13.534 1.00 87.50 152 GLU A O 1
ATOM 1163 N N . ASP A 1 153 ? 22.832 3.487 -15.270 1.00 81.81 153 ASP A N 1
ATOM 1164 C CA . ASP A 1 153 ? 24.064 2.680 -15.351 1.00 81.81 153 ASP A CA 1
ATOM 1165 C C . ASP A 1 153 ? 23.890 1.144 -15.286 1.00 81.81 153 ASP A C 1
ATOM 1167 O O . ASP A 1 153 ? 24.808 0.403 -14.934 1.00 81.81 153 ASP A O 1
ATOM 1171 N N . GLY A 1 154 ? 22.722 0.639 -15.697 1.00 78.44 154 GLY A N 1
ATOM 1172 C CA . GLY A 1 154 ? 22.392 -0.791 -15.678 1.00 78.44 154 GLY A CA 1
ATOM 1173 C C . GLY A 1 154 ? 21.783 -1.284 -14.362 1.00 78.44 154 GLY A C 1
ATOM 1174 O O . GLY A 1 154 ? 21.343 -2.435 -14.302 1.00 78.44 154 GLY A O 1
ATOM 1175 N N . ASP A 1 155 ? 21.680 -0.422 -13.352 1.00 87.50 155 ASP A N 1
ATOM 1176 C CA . ASP A 1 155 ? 20.922 -0.680 -12.137 1.00 87.50 155 ASP A CA 1
ATOM 1177 C C . ASP A 1 155 ? 19.473 -0.211 -12.306 1.00 87.50 155 ASP A C 1
ATOM 1179 O O . ASP A 1 155 ? 19.169 0.952 -12.575 1.00 87.50 155 ASP A O 1
ATOM 1183 N N . ILE A 1 156 ? 18.549 -1.159 -12.150 1.00 91.56 156 ILE A N 1
ATOM 1184 C CA . ILE A 1 156 ? 17.111 -0.906 -12.239 1.00 91.56 156 ILE A CA 1
ATOM 1185 C C . ILE A 1 156 ? 16.577 -0.699 -10.829 1.00 91.56 156 ILE A C 1
ATOM 1187 O O . ILE A 1 156 ? 16.594 -1.632 -10.010 1.00 91.56 156 ILE A O 1
ATOM 1191 N N . SER A 1 157 ? 16.076 0.507 -10.581 1.00 91.75 157 SER A N 1
ATOM 1192 C CA . SER A 1 157 ? 15.488 0.938 -9.313 1.00 91.75 157 SER A CA 1
ATOM 1193 C C . SER A 1 157 ? 14.047 1.388 -9.535 1.00 91.75 157 SER A C 1
ATOM 1195 O O . SER A 1 157 ? 13.723 2.003 -10.549 1.00 91.75 157 SER A O 1
ATOM 1197 N N . VAL A 1 158 ? 13.167 1.040 -8.599 1.00 93.94 158 VAL A N 1
ATOM 1198 C CA . VAL A 1 158 ? 11.744 1.395 -8.633 1.00 93.94 158 VAL A CA 1
ATOM 1199 C C . VAL A 1 158 ? 11.456 2.191 -7.374 1.00 93.94 158 VAL A C 1
ATOM 1201 O O . VAL A 1 158 ? 11.732 1.686 -6.290 1.00 93.94 158 VAL A O 1
ATOM 1204 N N . PHE A 1 159 ? 10.919 3.395 -7.540 1.00 93.69 159 PHE A N 1
ATOM 1205 C CA . PHE A 1 159 ? 10.644 4.352 -6.475 1.00 93.69 159 PHE A CA 1
ATOM 1206 C C . PHE A 1 159 ? 9.139 4.565 -6.314 1.00 93.69 159 PHE A C 1
ATOM 1208 O O . PHE A 1 159 ? 8.387 4.599 -7.298 1.00 93.69 159 PHE A O 1
ATOM 1215 N N . SER A 1 160 ? 8.706 4.727 -5.069 1.00 94.50 160 SER A N 1
ATOM 1216 C CA . SER A 1 160 ? 7.368 5.190 -4.688 1.00 94.50 160 SER A CA 1
ATOM 1217 C C . SER A 1 160 ? 7.509 6.500 -3.931 1.00 94.50 160 SER A C 1
ATOM 1219 O O . SER A 1 160 ? 8.331 6.555 -3.027 1.00 94.50 160 SER A O 1
ATOM 1221 N N . ALA A 1 161 ? 6.662 7.479 -4.257 1.00 93.31 161 ALA A N 1
ATOM 1222 C CA . ALA A 1 161 ? 6.587 8.777 -3.580 1.00 93.31 161 ALA A CA 1
ATOM 1223 C C . ALA A 1 161 ? 6.157 8.679 -2.104 1.00 93.31 161 ALA A C 1
ATOM 1225 O O . ALA A 1 161 ? 6.202 9.644 -1.365 1.00 93.31 161 ALA A O 1
ATOM 1226 N N . GLY A 1 162 ? 5.657 7.519 -1.664 1.00 91.94 162 GLY A N 1
ATOM 1227 C CA . GLY A 1 162 ? 5.334 7.317 -0.259 1.00 91.94 162 GLY A CA 1
ATOM 1228 C C . GLY A 1 162 ? 4.150 8.164 0.247 1.00 91.94 162 GLY A C 1
ATOM 1229 O O . GLY A 1 162 ? 3.230 8.490 -0.510 1.00 91.94 162 GLY A O 1
ATOM 1230 N N . PRO A 1 163 ? 4.087 8.412 1.569 1.00 92.50 163 PRO A N 1
ATOM 1231 C CA . PRO A 1 163 ? 3.008 9.161 2.208 1.00 92.50 163 PRO A CA 1
ATOM 1232 C C . PRO A 1 163 ? 2.814 10.609 1.754 1.00 92.50 163 PRO A C 1
ATOM 1234 O O . PRO A 1 163 ? 1.670 11.075 1.818 1.00 92.50 163 PRO A O 1
ATOM 1237 N N . ASP A 1 164 ? 3.882 11.321 1.387 1.00 91.75 164 ASP A N 1
ATOM 1238 C CA . ASP A 1 164 ? 3.823 12.749 1.046 1.00 91.75 164 ASP A CA 1
ATOM 1239 C C . ASP A 1 164 ? 3.414 13.026 -0.415 1.00 91.75 164 ASP A C 1
ATOM 1241 O O . ASP A 1 164 ? 2.986 14.139 -0.728 1.00 91.75 164 ASP A O 1
ATOM 1245 N N . LEU A 1 165 ? 3.402 11.981 -1.254 1.00 91.44 165 LEU A N 1
ATOM 1246 C CA . LEU A 1 165 ? 3.058 12.010 -2.681 1.00 91.44 165 LEU A CA 1
ATOM 1247 C C . LEU A 1 165 ? 4.057 12.797 -3.547 1.00 91.44 165 LEU A C 1
ATOM 1249 O O . LEU A 1 165 ? 3.754 13.090 -4.710 1.00 91.44 165 LEU A O 1
ATOM 1253 N N . GLU A 1 166 ? 5.234 13.116 -3.019 1.00 92.06 166 GLU A N 1
ATOM 1254 C CA . GLU A 1 166 ? 6.310 13.796 -3.728 1.00 92.06 166 GLU A CA 1
ATOM 1255 C C . GLU A 1 166 ? 7.481 12.828 -3.947 1.00 92.06 166 GLU A C 1
ATOM 1257 O O . GLU A 1 16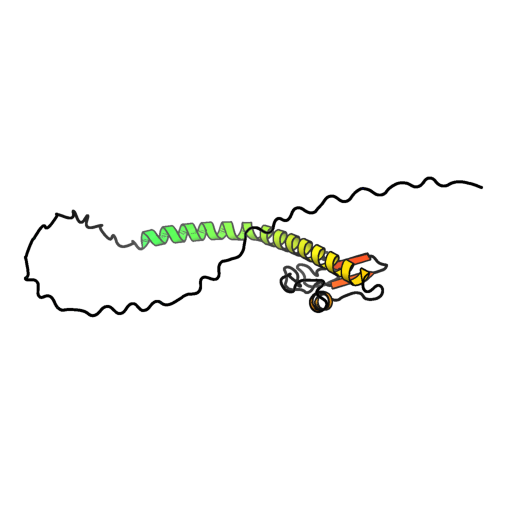6 ? 7.777 11.978 -3.127 1.00 92.06 166 GLU A O 1
ATOM 1262 N N . PHE A 1 167 ? 8.134 12.910 -5.108 1.00 90.31 167 PHE A N 1
ATOM 1263 C CA . PHE A 1 167 ? 9.321 12.095 -5.383 1.00 90.31 167 PHE A CA 1
ATOM 1264 C C . PHE A 1 167 ? 10.586 12.856 -4.989 1.00 90.31 167 PHE A C 1
ATOM 1266 O O . PHE A 1 167 ? 10.642 14.083 -5.114 1.00 90.31 167 PHE A O 1
ATOM 1273 N N . SER A 1 168 ? 11.654 12.116 -4.688 1.00 89.06 168 SER A N 1
ATOM 1274 C CA . SER A 1 168 ? 12.965 12.634 -4.264 1.00 89.06 168 SER A CA 1
ATOM 1275 C C . SER A 1 168 ? 12.967 13.249 -2.860 1.00 89.06 168 SER A C 1
ATOM 1277 O O . SER A 1 168 ? 13.744 14.170 -2.583 1.00 89.06 168 SER A O 1
ATOM 1279 N N . THR A 1 169 ? 12.110 12.739 -1.981 1.00 91.00 169 THR A N 1
ATOM 1280 C CA . THR A 1 169 ? 11.982 13.127 -0.570 1.00 91.00 169 THR A CA 1
ATOM 1281 C C . THR A 1 169 ? 12.548 12.031 0.348 1.00 91.00 169 THR A C 1
ATOM 1283 O O . THR A 1 169 ? 13.083 11.018 -0.103 1.00 91.00 169 THR A O 1
ATOM 1286 N N . GLU A 1 170 ? 12.550 12.252 1.668 1.00 88.69 170 GLU A N 1
ATOM 1287 C CA . GLU A 1 170 ? 13.156 11.309 2.629 1.00 88.69 170 GLU A CA 1
ATOM 1288 C C . GLU A 1 170 ? 12.313 10.041 2.863 1.00 88.69 170 GLU A C 1
ATOM 1290 O O . GLU A 1 170 ? 12.806 9.073 3.452 1.00 88.69 170 GLU A O 1
ATOM 1295 N N . ASP A 1 171 ? 11.048 10.049 2.448 1.00 86.38 171 ASP A N 1
ATOM 1296 C CA . ASP A 1 171 ? 10.080 8.968 2.630 1.00 86.38 171 ASP A CA 1
ATOM 1297 C C . ASP A 1 171 ? 9.866 8.098 1.386 1.00 86.38 171 ASP A C 1
ATOM 1299 O O . ASP A 1 171 ? 9.077 7.148 1.458 1.00 86.38 171 ASP A O 1
ATOM 1303 N N . ASP A 1 172 ? 10.624 8.343 0.312 1.00 88.88 172 ASP A N 1
ATOM 1304 C CA . ASP A 1 172 ? 10.678 7.473 -0.861 1.00 88.88 172 ASP A CA 1
ATOM 1305 C C . ASP A 1 172 ? 11.024 6.023 -0.467 1.00 88.88 172 ASP A C 1
ATOM 1307 O O . ASP A 1 172 ? 11.932 5.749 0.333 1.00 88.88 172 ASP A O 1
ATOM 1311 N N . ILE A 1 173 ? 10.289 5.071 -1.049 1.00 88.62 173 ILE A N 1
ATOM 1312 C CA . ILE A 1 173 ? 10.396 3.628 -0.748 1.00 88.62 173 ILE A CA 1
ATOM 1313 C C . ILE A 1 173 ? 11.057 2.858 -1.884 1.00 88.62 173 ILE A C 1
ATOM 1315 O O . ILE A 1 173 ? 10.644 3.066 -3.048 1.00 88.62 173 ILE A O 1
#

pLDDT: mean 80.3, std 15.6, range [48.19, 96.5]

Mean predicted aligned error: 17.39 Å

Solvent-accessible surface area (backbone atoms only — not comparable to full-atom values): 11539 Å² total; per-residue (Å²): 142,82,87,80,85,86,79,83,81,85,82,83,78,83,84,81,87,81,90,77,90,88,75,87,79,82,78,77,84,76,83,77,84,79,87,78,84,88,78,90,72,94,74,83,92,73,90,76,80,75,78,68,83,72,80,70,73,76,70,77,82,72,76,85,52,72,66,62,54,49,56,53,54,49,53,47,54,59,50,51,60,59,54,55,65,69,44,53,70,53,52,55,53,48,34,54,53,48,33,53,54,45,40,55,51,52,39,54,28,49,51,52,49,29,71,78,36,84,86,54,76,65,54,71,65,50,33,41,74,73,62,58,34,64,86,88,56,78,70,43,43,75,76,71,47,67,54,46,63,45,67,57,98,84,50,75,46,49,41,34,30,43,94,84,71,44,77,95,52,94,62,51,82

Radius of gyration: 35.04 Å; Cα contacts (8 Å, |Δi|>4): 114; chains: 1; bounding box: 113×54×60 Å

Sequence (173 aa):
MGTVPFNPLPRLLPRGSRSDFCGPERLAFEGRQHSMNPTGGSMPNTNDTRRRPQLALSGNQGGFTLIEIMIVITIFAMMAGGVAVALLPQLEKAKIKTTKTDAHALRSAAMLYVADNPRGCPSVEDLISERYLDGSRRTTDAWETPYQISCEDGDISVFSAGPDLEFSTEDDI